Protein AF-A0A939FH30-F1 (afdb_monomer_lite)

Foldseek 3Di:
DVLVVVCVVVPHDDDPPDDSLVVVLVVPAPDDDEAEAEACQVPVVVVVVSVVSNCVSHPPHHYHYDYPDDD

Radius of gyration: 11.68 Å; chains: 1; bounding box: 27×28×25 Å

Sequence (71 aa):
LVARAVADAVGLREQALRPLVEILADFLTGKQLLLILDSCERLLTGTADLVASLTAAVPGLRLLATSRQPL

pLDDT: mean 93.39, std 4.06, range [77.06, 97.31]

Structure (mmCIF, N/CA/C/O backbone):
data_AF-A0A939FH30-F1
#
_entry.id   AF-A0A939FH30-F1
#
loop_
_atom_site.group_PDB
_atom_site.id
_atom_site.type_symbol
_atom_site.label_atom_id
_atom_site.label_alt_id
_atom_site.label_comp_id
_atom_site.label_asym_id
_atom_site.label_entity_id
_atom_site.label_seq_id
_atom_site.pdbx_PDB_ins_code
_atom_site.Cartn_x
_atom_site.Cartn_y
_atom_site.Cartn_z
_atom_site.occupancy
_atom_site.B_iso_or_equiv
_atom_site.auth_seq_id
_atom_site.auth_comp_id
_atom_site.auth_asym_id
_atom_site.auth_atom_id
_atom_site.pdbx_PDB_model_num
ATOM 1 N N . LEU A 1 1 ? 2.162 8.273 -8.778 1.00 81.69 1 LEU A N 1
ATOM 2 C CA . LEU A 1 1 ? 1.715 7.402 -9.896 1.00 81.69 1 LEU A CA 1
ATOM 3 C C . LEU A 1 1 ? 1.160 6.069 -9.400 1.00 81.69 1 LEU A C 1
ATOM 5 O O . LEU A 1 1 ? -0.023 5.846 -9.599 1.00 81.69 1 LEU A O 1
ATOM 9 N N . VAL A 1 2 ? 1.940 5.230 -8.703 1.00 91.25 2 VAL A N 1
ATOM 10 C CA . VAL A 1 2 ? 1.448 3.924 -8.200 1.00 91.25 2 VAL A CA 1
ATOM 11 C C . VAL A 1 2 ? 0.278 4.089 -7.223 1.00 91.25 2 VAL A C 1
ATOM 13 O O . VAL A 1 2 ? -0.777 3.506 -7.436 1.00 91.25 2 VAL A O 1
ATOM 16 N N . ALA A 1 3 ? 0.407 4.976 -6.227 1.00 93.62 3 ALA A N 1
ATOM 17 C CA . ALA A 1 3 ? -0.684 5.281 -5.292 1.00 93.62 3 ALA A CA 1
ATOM 18 C C . ALA A 1 3 ? -1.967 5.729 -6.014 1.00 93.62 3 ALA A C 1
ATOM 20 O O . ALA A 1 3 ? -3.069 5.359 -5.624 1.00 93.62 3 ALA A O 1
ATOM 21 N N . ARG A 1 4 ? -1.818 6.485 -7.109 1.00 93.69 4 ARG A N 1
ATOM 22 C CA . ARG A 1 4 ? -2.953 6.952 -7.903 1.00 93.69 4 ARG A CA 1
ATOM 23 C C . ARG A 1 4 ? -3.657 5.815 -8.626 1.00 93.69 4 ARG A C 1
ATOM 25 O O . ARG A 1 4 ? -4.871 5.716 -8.521 1.00 93.69 4 ARG A O 1
ATOM 32 N N . ALA A 1 5 ? -2.899 4.920 -9.253 1.00 93.19 5 ALA A N 1
AT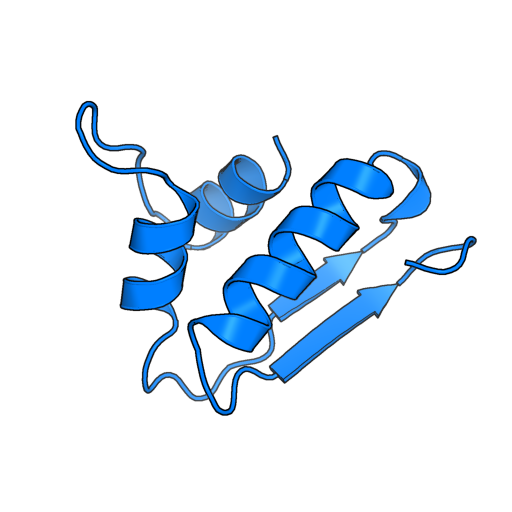OM 33 C CA . ALA A 1 5 ? -3.457 3.732 -9.889 1.00 93.19 5 ALA A CA 1
ATOM 34 C C . ALA A 1 5 ? -4.224 2.848 -8.889 1.00 93.19 5 ALA A C 1
ATOM 36 O O . ALA A 1 5 ? -5.316 2.380 -9.201 1.00 93.19 5 ALA A O 1
ATOM 37 N N . VAL A 1 6 ? -3.693 2.663 -7.673 1.00 94.81 6 VAL A N 1
ATOM 38 C CA . VAL A 1 6 ? -4.393 1.915 -6.616 1.00 94.81 6 VAL A CA 1
ATOM 39 C C . VAL A 1 6 ? -5.683 2.628 -6.213 1.00 94.81 6 VAL A C 1
ATOM 41 O O . VAL A 1 6 ? -6.726 1.986 -6.151 1.00 94.81 6 VAL A O 1
ATOM 44 N N . ALA A 1 7 ? -5.634 3.943 -5.981 1.00 95.06 7 ALA A N 1
ATOM 45 C CA . ALA A 1 7 ? -6.809 4.731 -5.615 1.00 95.06 7 ALA A CA 1
ATOM 46 C C . ALA A 1 7 ? -7.906 4.667 -6.683 1.00 95.06 7 ALA A C 1
ATOM 48 O O . ALA A 1 7 ? -9.057 4.395 -6.348 1.00 95.06 7 ALA A O 1
ATOM 49 N N . ASP A 1 8 ? -7.548 4.835 -7.955 1.00 94.00 8 ASP A N 1
ATOM 50 C CA . ASP A 1 8 ? -8.496 4.744 -9.063 1.00 94.00 8 ASP A CA 1
ATOM 51 C C . ASP A 1 8 ? -9.122 3.335 -9.137 1.00 94.00 8 ASP A C 1
ATOM 53 O O . ASP A 1 8 ? -10.336 3.213 -9.308 1.00 94.00 8 ASP A O 1
ATOM 57 N N . ALA A 1 9 ? -8.337 2.270 -8.916 1.00 93.56 9 ALA A N 1
ATOM 58 C CA . ALA A 1 9 ? -8.825 0.886 -8.907 1.00 93.56 9 ALA A CA 1
ATOM 59 C C . ALA A 1 9 ? -9.836 0.595 -7.783 1.00 93.56 9 ALA A C 1
ATOM 61 O O . ALA A 1 9 ? -10.708 -0.260 -7.947 1.00 93.56 9 ALA A O 1
ATOM 62 N N . VAL A 1 10 ? -9.747 1.308 -6.656 1.00 92.62 10 VAL A N 1
ATOM 63 C CA . VAL A 1 10 ? -10.706 1.203 -5.543 1.00 92.62 10 VAL A CA 1
ATOM 64 C C . VAL A 1 10 ? -11.751 2.328 -5.530 1.00 92.62 10 VAL A C 1
ATOM 66 O O . VAL A 1 10 ? -12.520 2.446 -4.577 1.00 92.62 10 VAL A O 1
ATOM 69 N N . GLY A 1 11 ? -11.810 3.150 -6.585 1.00 93.12 11 GLY A N 1
ATOM 70 C CA . GLY A 1 11 ? -12.800 4.220 -6.744 1.00 93.12 11 GLY A CA 1
ATOM 71 C C . GLY A 1 11 ? -12.586 5.438 -5.838 1.00 93.12 11 GLY A C 1
ATOM 72 O O . GLY A 1 11 ? -13.516 6.218 -5.624 1.00 93.12 11 GLY A O 1
ATOM 73 N N . LEU A 1 12 ? -11.381 5.618 -5.299 1.00 92.81 12 LEU A N 1
ATOM 74 C CA . LEU A 1 12 ? -11.014 6.770 -4.480 1.00 92.81 12 LEU A CA 1
ATOM 75 C C . LEU A 1 12 ? -10.517 7.921 -5.354 1.00 92.81 12 LEU A C 1
ATOM 77 O O . LEU A 1 12 ? -9.906 7.729 -6.402 1.00 92.81 12 LEU A O 1
ATOM 81 N N . ARG A 1 13 ? -10.762 9.148 -4.894 1.00 84.38 13 ARG A N 1
ATOM 82 C CA . ARG A 1 13 ? -10.292 10.373 -5.546 1.00 84.38 13 ARG A CA 1
ATOM 83 C C . ARG A 1 13 ? -9.303 11.089 -4.640 1.00 84.38 13 ARG A C 1
ATOM 85 O O . ARG A 1 13 ? -9.496 11.127 -3.426 1.00 84.38 13 ARG A O 1
ATOM 92 N N . GLU A 1 14 ? -8.280 11.685 -5.243 1.00 79.19 14 GLU A N 1
ATOM 93 C CA . GLU A 1 14 ? -7.394 12.612 -4.537 1.00 79.19 14 GLU A CA 1
ATOM 94 C C . GLU A 1 14 ? -8.192 13.782 -3.956 1.00 79.19 14 GLU A C 1
ATOM 96 O O . GLU A 1 14 ? -9.095 14.326 -4.595 1.00 79.19 14 GLU A O 1
ATOM 101 N N . GLN A 1 15 ? -7.835 14.164 -2.733 1.00 82.12 15 GLN A N 1
ATOM 102 C CA . GLN A 1 15 ? -8.393 15.314 -2.035 1.00 82.12 15 GLN A CA 1
ATOM 103 C C . GLN A 1 15 ? -7.283 16.354 -1.885 1.00 82.12 15 GLN A C 1
ATOM 105 O O . GLN A 1 15 ? -6.179 16.016 -1.468 1.00 82.12 15 GLN A O 1
ATOM 110 N N . ALA A 1 16 ? -7.570 17.621 -2.201 1.00 77.06 16 ALA A N 1
ATOM 111 C CA . ALA A 1 16 ? -6.556 18.677 -2.332 1.00 77.06 16 ALA A CA 1
ATOM 112 C C . ALA A 1 16 ? -5.689 18.920 -1.078 1.00 77.06 16 ALA A C 1
ATOM 114 O O . ALA A 1 16 ? -4.619 19.507 -1.184 1.00 77.06 16 ALA A O 1
ATOM 115 N N . LEU A 1 17 ? -6.146 18.482 0.099 1.00 86.62 17 LEU A N 1
ATOM 116 C CA . LEU A 1 17 ? -5.499 18.729 1.391 1.00 86.62 17 LEU A CA 1
ATOM 117 C C . LEU A 1 17 ? -5.000 17.457 2.087 1.00 86.62 17 LEU A C 1
ATOM 119 O O . LEU A 1 17 ? -4.512 17.547 3.210 1.00 86.62 17 LEU A O 1
ATOM 123 N N . ARG A 1 18 ? -5.131 16.277 1.465 1.00 89.44 18 ARG A N 1
ATOM 124 C CA . ARG A 1 18 ? -4.721 15.010 2.084 1.00 89.44 18 ARG A CA 1
ATOM 125 C C . ARG A 1 18 ? -3.831 14.187 1.158 1.00 89.44 18 ARG A C 1
ATOM 127 O O . ARG A 1 18 ? -4.224 13.939 0.015 1.00 89.44 18 ARG A O 1
ATOM 134 N N . PRO A 1 19 ? -2.666 13.715 1.637 1.00 91.44 19 PRO A N 1
ATOM 135 C CA . PRO A 1 19 ? -1.839 12.787 0.883 1.00 91.44 19 PRO A CA 1
ATOM 136 C C . PRO A 1 19 ? -2.629 11.536 0.493 1.00 91.44 19 PRO A C 1
ATOM 138 O O . PRO A 1 19 ? -3.307 10.922 1.316 1.00 91.44 19 PRO A O 1
ATOM 141 N N . LEU A 1 20 ? -2.511 11.118 -0.767 1.00 92.44 20 LEU A N 1
ATOM 142 C CA . LEU A 1 20 ? -3.277 9.984 -1.284 1.00 92.44 20 LEU A CA 1
ATOM 143 C C . LEU A 1 20 ? -2.989 8.671 -0.540 1.00 92.44 20 LEU A C 1
ATOM 145 O O . LEU A 1 20 ? -3.875 7.832 -0.405 1.00 92.44 20 LEU A O 1
ATOM 149 N N . VAL A 1 21 ? -1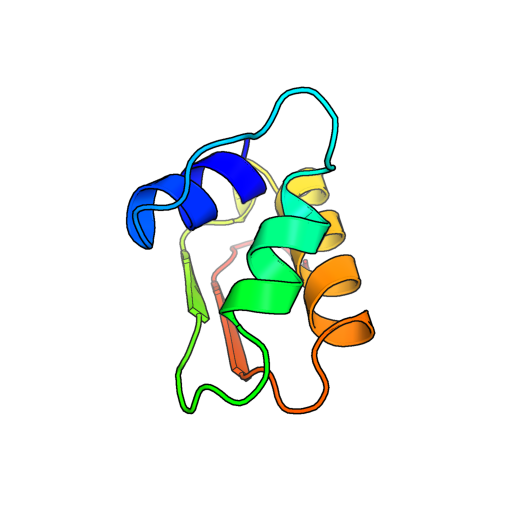.764 8.502 -0.035 1.00 94.00 21 VAL A N 1
ATOM 150 C CA . VAL A 1 21 ? -1.379 7.320 0.745 1.00 94.00 21 VAL A CA 1
ATOM 151 C C . VAL A 1 21 ? -2.150 7.215 2.063 1.00 94.00 21 VAL A C 1
ATOM 153 O O . VAL A 1 21 ? -2.508 6.112 2.459 1.00 94.00 21 VAL A O 1
ATOM 156 N N . GLU A 1 22 ? -2.484 8.341 2.699 1.00 95.00 22 GLU A N 1
ATOM 157 C CA . GLU A 1 22 ? -3.305 8.346 3.913 1.00 95.00 22 GLU A CA 1
ATOM 158 C C . GLU A 1 22 ? -4.756 7.985 3.596 1.00 95.00 22 GLU A C 1
ATOM 160 O O . GLU A 1 22 ? -5.362 7.182 4.294 1.00 95.00 22 GLU A O 1
ATOM 165 N N . ILE A 1 23 ? -5.300 8.525 2.499 1.00 95.56 23 ILE A N 1
ATOM 166 C CA . ILE A 1 23 ? -6.652 8.189 2.027 1.00 95.56 23 ILE A CA 1
ATOM 167 C C . ILE A 1 23 ? -6.754 6.685 1.729 1.00 95.56 23 ILE A C 1
ATOM 169 O O . ILE A 1 23 ? -7.746 6.041 2.071 1.00 95.56 23 ILE A O 1
ATOM 173 N N . LEU A 1 24 ? -5.719 6.115 1.105 1.00 96.19 24 LEU A N 1
ATOM 174 C CA . LEU A 1 24 ? -5.622 4.678 0.868 1.00 96.19 24 LEU A CA 1
ATOM 175 C C . LEU A 1 24 ? -5.533 3.891 2.175 1.00 96.19 24 LEU A C 1
ATOM 177 O O . LEU A 1 24 ? -6.247 2.905 2.324 1.00 96.19 24 LEU A O 1
ATOM 181 N N . ALA A 1 25 ? -4.690 4.309 3.119 1.00 96.56 25 ALA A N 1
ATOM 182 C CA . ALA A 1 25 ? -4.543 3.628 4.401 1.00 96.56 25 ALA A CA 1
ATOM 183 C C . ALA A 1 25 ? -5.868 3.593 5.182 1.00 96.56 25 ALA A C 1
ATOM 185 O O . ALA A 1 25 ? -6.286 2.524 5.634 1.00 96.56 25 ALA A O 1
ATOM 186 N N . ASP A 1 26 ? -6.578 4.722 5.250 1.00 96.06 26 ASP A N 1
ATOM 187 C CA . ASP A 1 26 ? -7.903 4.815 5.873 1.00 96.06 26 ASP A CA 1
ATOM 188 C C . ASP A 1 26 ? -8.894 3.857 5.207 1.00 96.06 26 ASP A C 1
ATOM 190 O O . ASP A 1 26 ? -9.619 3.125 5.880 1.00 96.06 26 ASP A O 1
ATOM 194 N N . PHE A 1 27 ? -8.905 3.823 3.871 1.00 95.69 27 PHE A N 1
ATOM 195 C CA . PHE A 1 27 ? -9.777 2.921 3.129 1.00 95.69 27 PHE A CA 1
ATOM 196 C C . PHE A 1 27 ? -9.441 1.450 3.388 1.00 95.69 27 PHE A C 1
ATOM 198 O O . PHE A 1 27 ? -10.347 0.635 3.519 1.00 95.69 27 PHE A O 1
ATOM 205 N N . LEU A 1 28 ? -8.164 1.081 3.436 1.00 96.12 28 LEU A N 1
ATOM 206 C CA . LEU A 1 28 ? -7.732 -0.310 3.589 1.00 96.12 28 LEU A CA 1
ATOM 207 C C . LEU A 1 28 ? -7.900 -0.829 5.026 1.00 96.12 28 LEU A C 1
ATOM 209 O O . LEU A 1 28 ? -8.040 -2.038 5.228 1.00 96.12 28 LEU A O 1
ATOM 213 N N . THR A 1 29 ? -7.915 0.063 6.015 1.00 96.56 29 THR A N 1
ATOM 214 C CA . THR A 1 29 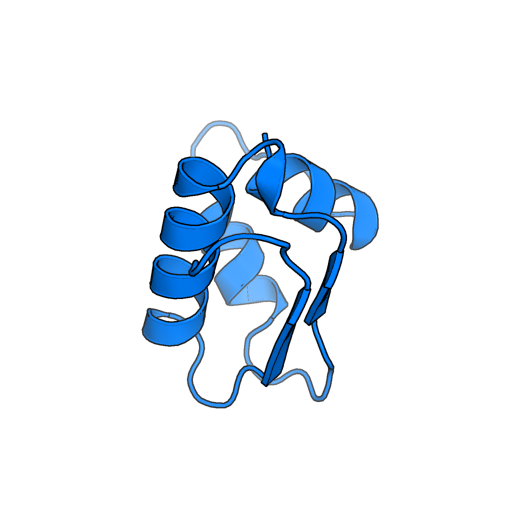? -7.994 -0.289 7.436 1.00 96.56 29 THR A CA 1
ATOM 215 C C . THR A 1 29 ? -9.246 -1.111 7.756 1.00 96.56 29 THR A C 1
ATOM 217 O O . THR A 1 29 ? -10.372 -0.755 7.411 1.00 96.56 29 THR A O 1
ATOM 220 N N . GLY A 1 30 ? -9.043 -2.257 8.416 1.00 94.31 30 GLY A N 1
ATOM 221 C CA . GLY A 1 30 ? -10.113 -3.174 8.820 1.00 94.31 30 GLY A CA 1
ATOM 222 C C . GLY A 1 30 ? -10.710 -4.026 7.691 1.00 94.31 30 GLY A C 1
ATOM 223 O O . GLY A 1 30 ? -11.557 -4.879 7.964 1.00 94.31 30 GLY A O 1
ATOM 224 N N . LYS A 1 31 ? -10.281 -3.857 6.432 1.00 94.62 31 LYS A N 1
ATOM 225 C CA . LYS A 1 31 ? -10.776 -4.668 5.310 1.00 94.62 31 LYS A CA 1
ATOM 226 C C . LYS A 1 31 ? -10.015 -5.986 5.188 1.00 94.62 31 LYS A C 1
ATOM 228 O O . LYS A 1 31 ? -8.791 -6.035 5.239 1.00 94.62 31 LYS A O 1
ATOM 233 N N . GLN A 1 32 ? -10.751 -7.063 4.931 1.00 94.19 32 GLN A N 1
ATOM 234 C CA . GLN A 1 32 ? -10.184 -8.372 4.608 1.00 94.19 32 GLN A CA 1
ATOM 235 C C . GLN A 1 32 ? -10.016 -8.504 3.091 1.00 94.19 32 GLN A C 1
ATOM 237 O O . GLN A 1 32 ? -10.885 -9.028 2.400 1.00 94.19 32 GLN A O 1
ATOM 242 N N . LEU A 1 33 ? -8.898 -8.002 2.565 1.00 93.81 33 LEU A N 1
ATOM 243 C CA . LEU A 1 33 ? -8.582 -8.029 1.132 1.00 93.81 33 LEU A CA 1
ATOM 244 C C . LEU A 1 33 ? -7.136 -8.475 0.873 1.00 93.81 33 LEU A C 1
ATOM 246 O O . LEU A 1 33 ? -6.385 -8.746 1.815 1.00 93.81 33 LEU A O 1
ATOM 250 N N . LEU A 1 34 ? -6.776 -8.604 -0.403 1.00 95.75 34 LEU A N 1
ATOM 251 C CA . LEU A 1 34 ? -5.406 -8.783 -0.881 1.00 95.75 34 LEU A CA 1
ATOM 252 C C . LEU A 1 34 ? -5.146 -7.730 -1.963 1.00 95.75 34 LEU A C 1
ATOM 254 O O . LEU A 1 34 ? -5.837 -7.726 -2.981 1.00 95.75 34 LEU A O 1
ATOM 258 N N . LEU A 1 35 ? -4.170 -6.849 -1.740 1.00 95.31 35 LEU A N 1
ATOM 259 C CA . LEU A 1 35 ? -3.721 -5.894 -2.752 1.00 95.31 35 LEU A CA 1
ATOM 260 C C . LEU A 1 35 ? -2.640 -6.549 -3.617 1.00 95.31 35 LEU A C 1
ATOM 262 O O . LEU A 1 35 ? -1.604 -6.961 -3.097 1.00 95.31 35 LEU A O 1
ATOM 266 N N . ILE A 1 36 ? -2.882 -6.643 -4.924 1.00 95.62 36 ILE A N 1
ATOM 267 C CA . ILE A 1 36 ? -1.927 -7.205 -5.886 1.00 95.62 36 ILE A CA 1
ATOM 268 C C . ILE A 1 36 ? -1.350 -6.067 -6.723 1.00 95.62 36 ILE A C 1
ATOM 270 O O . ILE A 1 36 ? -2.096 -5.324 -7.359 1.00 95.62 36 ILE A O 1
ATOM 274 N N . LEU A 1 37 ? -0.025 -5.943 -6.717 1.00 94.88 37 LEU A N 1
ATOM 275 C CA . LEU A 1 37 ? 0.734 -5.019 -7.551 1.00 94.88 37 LEU A CA 1
ATOM 276 C C . LEU A 1 37 ? 1.550 -5.849 -8.540 1.00 94.88 37 LEU A C 1
ATOM 278 O O . LEU A 1 37 ? 2.464 -6.565 -8.135 1.00 94.88 37 LEU A O 1
ATOM 282 N N . ASP A 1 38 ? 1.195 -5.786 -9.822 1.00 94.00 38 ASP A N 1
ATOM 283 C CA . ASP A 1 38 ? 1.854 -6.582 -10.858 1.00 94.00 38 ASP A CA 1
ATOM 284 C C . ASP A 1 38 ? 2.833 -5.766 -11.706 1.00 94.00 38 ASP A C 1
ATOM 286 O O . ASP A 1 38 ? 2.622 -4.579 -11.961 1.00 94.00 38 ASP A O 1
ATOM 290 N N . SER A 1 39 ? 3.899 -6.430 -12.160 1.00 91.31 39 SER A N 1
ATOM 291 C CA . SER A 1 39 ? 4.939 -5.879 -13.036 1.00 91.31 39 SER A CA 1
ATOM 292 C C . SER A 1 39 ? 5.606 -4.613 -12.473 1.00 91.31 39 SER A C 1
ATOM 294 O O . SER A 1 39 ? 5.780 -3.603 -13.170 1.00 91.31 39 SER A O 1
ATOM 296 N N . CYS A 1 40 ? 5.967 -4.651 -11.186 1.00 94.56 40 CYS A N 1
ATOM 297 C CA . CYS A 1 40 ? 6.451 -3.485 -10.443 1.00 94.56 40 CYS A CA 1
ATOM 298 C C . CYS A 1 40 ? 7.822 -2.967 -10.914 1.00 94.56 40 CYS A C 1
ATOM 300 O O . CYS A 1 40 ? 8.182 -1.836 -10.582 1.00 94.56 40 CYS A O 1
ATOM 302 N N . GLU A 1 41 ? 8.568 -3.719 -11.733 1.00 93.00 41 GLU A N 1
ATOM 303 C CA . GLU A 1 41 ? 9.887 -3.315 -12.243 1.00 93.00 41 GLU A CA 1
ATOM 304 C C . GLU A 1 41 ? 9.873 -1.979 -13.006 1.00 93.00 41 GLU A C 1
ATOM 306 O O . GLU A 1 41 ? 10.884 -1.285 -13.079 1.00 93.00 41 GLU A O 1
ATOM 311 N N . ARG A 1 42 ? 8.719 -1.573 -13.553 1.00 91.94 42 ARG A N 1
ATOM 312 C CA . ARG A 1 42 ? 8.577 -0.305 -14.287 1.00 91.94 42 ARG A CA 1
ATOM 313 C C . ARG A 1 42 ? 8.578 0.921 -13.379 1.00 91.94 42 ARG A C 1
ATOM 315 O O . ARG A 1 42 ? 8.840 2.022 -13.855 1.00 91.94 42 ARG A O 1
ATOM 322 N N . LEU A 1 43 ? 8.219 0.745 -12.110 1.00 94.00 43 LEU A N 1
ATOM 323 C CA 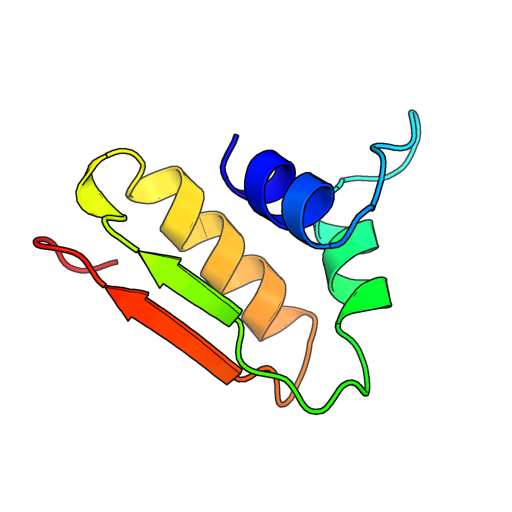. LEU A 1 43 ? 8.044 1.809 -11.122 1.00 94.00 43 LEU A CA 1
ATOM 324 C C . LEU A 1 43 ? 8.590 1.353 -9.762 1.00 94.00 43 LEU A C 1
ATOM 326 O O . LEU A 1 43 ? 7.926 1.541 -8.744 1.00 94.00 43 LEU A O 1
ATOM 330 N N . LEU A 1 44 ? 9.777 0.738 -9.750 1.00 94.06 44 LEU A N 1
ATOM 331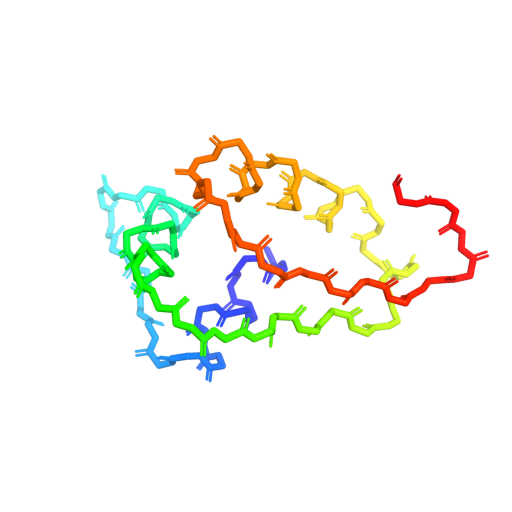 C CA . LEU A 1 44 ? 10.306 0.009 -8.593 1.00 94.06 44 LEU A CA 1
ATOM 332 C C . LEU A 1 44 ? 10.297 0.851 -7.309 1.00 94.06 44 LEU A C 1
ATOM 334 O O . LEU A 1 44 ? 9.581 0.517 -6.372 1.00 94.06 44 LEU A O 1
ATOM 338 N N . THR A 1 45 ? 10.980 2.000 -7.312 1.00 94.44 45 THR A N 1
ATOM 339 C CA . THR A 1 45 ? 11.054 2.905 -6.151 1.00 94.44 45 THR A CA 1
ATOM 340 C C . THR A 1 45 ? 9.674 3.381 -5.706 1.00 94.44 45 THR A C 1
ATOM 342 O O . THR A 1 45 ? 9.318 3.253 -4.543 1.00 94.44 45 THR A O 1
ATOM 345 N N . GLY A 1 46 ? 8.838 3.845 -6.640 1.00 94.06 46 GLY A N 1
ATOM 346 C CA . GLY A 1 46 ? 7.498 4.330 -6.297 1.00 94.06 46 GLY A CA 1
ATOM 347 C C . GLY A 1 46 ? 6.556 3.235 -5.784 1.00 94.06 46 GLY A C 1
ATOM 348 O O . GLY A 1 46 ? 5.604 3.536 -5.065 1.00 94.06 46 GLY A O 1
ATOM 349 N N . THR A 1 47 ? 6.800 1.978 -6.156 1.00 95.69 47 THR A N 1
ATOM 350 C CA . THR A 1 47 ? 6.068 0.823 -5.626 1.00 95.69 47 THR A CA 1
ATOM 351 C C . THR A 1 47 ? 6.588 0.467 -4.238 1.00 95.69 47 THR A C 1
ATOM 353 O O . THR A 1 47 ? 5.779 0.310 -3.328 1.00 95.69 47 THR A O 1
ATOM 356 N N . ALA A 1 48 ? 7.909 0.403 -4.055 1.00 95.88 48 ALA A N 1
ATOM 357 C CA . ALA A 1 48 ? 8.550 0.134 -2.771 1.00 95.88 48 ALA A CA 1
ATOM 358 C C . ALA A 1 48 ? 8.118 1.145 -1.699 1.00 95.88 48 ALA A C 1
ATOM 360 O O . ALA A 1 48 ? 7.646 0.746 -0.635 1.00 95.88 48 ALA A O 1
ATOM 361 N N . ASP A 1 49 ? 8.157 2.441 -2.021 1.00 96.00 49 ASP A N 1
ATOM 362 C CA . ASP A 1 49 ? 7.741 3.518 -1.118 1.00 96.00 49 ASP A CA 1
ATOM 363 C C . ASP A 1 49 ? 6.270 3.377 -0.701 1.00 96.00 49 ASP A C 1
ATOM 365 O O . ASP A 1 49 ? 5.916 3.560 0.469 1.00 96.00 49 ASP A O 1
ATOM 369 N N . LEU A 1 50 ? 5.394 3.016 -1.646 1.00 96.00 50 LEU A N 1
ATOM 370 C CA . LEU A 1 50 ? 3.975 2.804 -1.368 1.00 96.00 50 LEU A CA 1
ATOM 371 C C . LEU A 1 50 ? 3.755 1.575 -0.483 1.00 96.00 50 LEU A C 1
ATOM 373 O O . LEU A 1 50 ? 2.989 1.649 0.477 1.00 96.00 50 LEU A O 1
ATOM 377 N N . VAL A 1 51 ? 4.411 0.456 -0.797 1.00 96.00 51 VAL A N 1
ATOM 378 C CA . VAL A 1 51 ? 4.317 -0.785 -0.017 1.00 96.00 51 VAL A CA 1
ATOM 379 C C . VAL A 1 51 ? 4.792 -0.542 1.411 1.00 96.00 51 VAL A C 1
ATOM 381 O O . VAL A 1 51 ? 4.065 -0.876 2.347 1.00 96.00 51 VAL A O 1
ATOM 384 N N . ALA A 1 52 ? 5.952 0.093 1.590 1.00 96.25 52 ALA A N 1
ATOM 385 C CA . ALA A 1 52 ? 6.484 0.450 2.902 1.00 96.25 52 ALA A CA 1
ATOM 386 C C . ALA A 1 52 ? 5.512 1.347 3.684 1.00 96.25 52 ALA A C 1
ATOM 388 O O . ALA A 1 52 ? 5.187 1.060 4.835 1.00 96.25 52 ALA A O 1
ATOM 389 N N . SER A 1 53 ? 4.975 2.386 3.041 1.00 96.50 53 SER A N 1
ATOM 390 C CA . SER A 1 53 ? 4.036 3.309 3.688 1.00 96.50 53 SER A CA 1
ATOM 391 C C . SER A 1 53 ? 2.732 2.621 4.109 1.00 96.50 53 SER A C 1
ATOM 393 O O . SER A 1 53 ? 2.270 2.802 5.234 1.00 96.50 53 SER A O 1
ATOM 395 N N . LEU A 1 54 ? 2.135 1.804 3.234 1.00 96.50 54 LEU A N 1
ATOM 396 C CA . LEU A 1 54 ? 0.861 1.138 3.522 1.00 96.50 54 LEU A CA 1
ATOM 397 C C . LEU A 1 54 ? 1.006 0.022 4.559 1.00 96.50 54 LEU A C 1
ATOM 399 O O . LEU A 1 54 ? 0.134 -0.127 5.410 1.00 96.50 54 LEU A O 1
ATOM 403 N N . THR A 1 55 ? 2.093 -0.749 4.512 1.00 95.38 55 THR A N 1
ATOM 404 C CA . THR A 1 55 ? 2.347 -1.811 5.502 1.00 95.38 55 THR A CA 1
ATOM 405 C C . THR A 1 55 ? 2.647 -1.250 6.888 1.00 95.38 55 THR A C 1
ATOM 407 O O . THR A 1 55 ? 2.222 -1.842 7.877 1.00 95.38 55 THR A O 1
ATOM 410 N N . ALA A 1 56 ? 3.303 -0.089 6.972 1.00 96.44 56 ALA A N 1
ATOM 411 C CA . ALA A 1 56 ? 3.486 0.620 8.234 1.00 96.44 56 ALA A CA 1
ATOM 412 C C . ALA A 1 56 ? 2.166 1.201 8.777 1.00 96.44 56 ALA A C 1
ATOM 414 O O . ALA A 1 56 ? 1.918 1.140 9.979 1.00 96.44 56 ALA A O 1
ATOM 415 N N . ALA A 1 57 ? 1.316 1.756 7.904 1.00 96.56 57 ALA A N 1
ATOM 416 C CA . ALA A 1 57 ? 0.081 2.433 8.306 1.00 96.56 57 ALA A CA 1
ATOM 417 C C . ALA A 1 57 ? -1.104 1.487 8.573 1.00 96.56 57 ALA A C 1
ATOM 419 O O . ALA A 1 57 ? -1.995 1.836 9.345 1.00 96.56 57 ALA A O 1
ATOM 420 N N . VAL A 1 58 ? -1.138 0.306 7.946 1.00 97.31 58 VAL A N 1
ATOM 421 C CA . VAL A 1 58 ? -2.283 -0.617 7.996 1.00 97.31 58 VAL A CA 1
ATOM 422 C C . VAL A 1 58 ? -1.845 -1.994 8.511 1.00 97.31 58 VAL A C 1
ATOM 424 O O . VAL A 1 58 ? -1.556 -2.899 7.719 1.00 97.31 58 VAL A O 1
ATOM 427 N N . PRO A 1 59 ? -1.816 -2.196 9.842 1.00 93.62 59 PRO A N 1
ATOM 428 C CA . PRO A 1 59 ? -1.527 -3.498 10.429 1.00 93.62 59 PRO A CA 1
ATOM 429 C C . PRO A 1 59 ? -2.480 -4.578 9.901 1.00 93.62 59 PRO A C 1
ATOM 431 O O . PRO A 1 59 ? -3.700 -4.417 9.915 1.00 93.62 59 PRO A O 1
ATOM 434 N N . GLY A 1 60 ? -1.921 -5.697 9.437 1.00 93.19 60 GLY A N 1
ATOM 435 C CA . GLY A 1 60 ? -2.693 -6.811 8.876 1.00 93.19 60 GLY A CA 1
ATOM 436 C C . GLY A 1 60 ? -3.036 -6.679 7.388 1.00 93.19 60 GLY A C 1
ATOM 437 O O . GLY A 1 60 ? -3.694 -7.570 6.845 1.00 93.19 60 GLY A O 1
ATOM 438 N N . LEU A 1 61 ? -2.575 -5.624 6.705 1.00 96.12 61 LEU A N 1
ATOM 439 C CA . LEU A 1 61 ? -2.667 -5.533 5.250 1.00 96.12 61 LEU A CA 1
ATOM 440 C C . LEU A 1 61 ? -1.926 -6.705 4.591 1.00 96.12 61 LEU A C 1
ATOM 442 O O . LEU A 1 61 ? -0.757 -6.963 4.872 1.00 96.12 61 LEU A O 1
ATOM 446 N N . ARG A 1 62 ? -2.602 -7.391 3.665 1.00 96.19 62 ARG A N 1
ATOM 447 C CA . ARG A 1 62 ? -1.991 -8.418 2.814 1.00 96.19 62 ARG A CA 1
ATOM 448 C C . ARG A 1 62 ? -1.676 -7.826 1.450 1.00 96.19 62 ARG A C 1
ATOM 450 O O . ARG A 1 62 ? -2.565 -7.270 0.799 1.00 96.19 62 ARG A O 1
ATOM 457 N N . LEU A 1 63 ? -0.431 -7.989 1.016 1.00 95.00 63 LEU A N 1
ATOM 458 C CA . LEU A 1 63 ? 0.071 -7.464 -0.246 1.00 95.00 63 LEU A CA 1
ATOM 459 C C . LEU A 1 63 ? 0.861 -8.537 -0.996 1.00 95.00 63 LEU A C 1
ATOM 461 O O . LEU A 1 63 ? 1.639 -9.272 -0.393 1.00 95.00 63 LEU A O 1
ATOM 465 N N . LEU A 1 64 ? 0.666 -8.605 -2.310 1.00 96.19 64 LEU A N 1
ATOM 466 C CA . LEU A 1 64 ? 1.491 -9.385 -3.224 1.00 96.19 64 LEU A CA 1
ATOM 467 C C . LEU A 1 64 ? 2.038 -8.445 -4.296 1.00 96.19 64 LEU A C 1
ATOM 469 O O . LEU A 1 64 ? 1.266 -7.881 -5.066 1.00 96.19 64 LEU A O 1
ATOM 473 N N . ALA A 1 65 ? 3.358 -8.293 -4.340 1.00 95.44 65 ALA A N 1
ATOM 474 C CA . ALA A 1 65 ? 4.041 -7.576 -5.406 1.00 95.44 65 ALA A CA 1
ATOM 475 C C . ALA A 1 65 ? 4.798 -8.574 -6.285 1.00 95.44 65 ALA A C 1
ATOM 477 O O . ALA A 1 65 ? 5.607 -9.353 -5.779 1.00 95.44 65 ALA A O 1
ATOM 478 N N . THR A 1 66 ? 4.551 -8.550 -7.590 1.00 94.69 66 THR A N 1
ATOM 479 C CA . THR A 1 66 ? 5.329 -9.305 -8.579 1.00 94.69 66 THR A CA 1
ATOM 480 C C . THR A 1 66 ? 6.254 -8.350 -9.325 1.00 94.69 66 THR A C 1
ATOM 482 O O . THR A 1 66 ? 5.857 -7.272 -9.775 1.00 94.69 66 THR A O 1
ATOM 485 N N . SER A 1 67 ? 7.529 -8.726 -9.401 1.00 95.69 67 SER A N 1
ATOM 486 C CA . SER A 1 67 ? 8.592 -7.918 -9.997 1.00 95.69 67 SER A CA 1
ATOM 487 C C . SER A 1 67 ? 9.736 -8.812 -10.462 1.00 95.69 67 SER A C 1
ATOM 489 O O . SER A 1 67 ? 9.992 -9.866 -9.875 1.00 95.69 67 SER A O 1
ATOM 491 N N . ARG A 1 68 ? 10.461 -8.374 -11.494 1.00 96.06 68 ARG A N 1
ATOM 492 C CA . ARG A 1 68 ? 11.721 -9.007 -11.938 1.00 96.06 68 ARG A CA 1
ATOM 493 C C . ARG A 1 68 ? 12.942 -8.572 -11.125 1.00 96.06 68 ARG A C 1
ATOM 495 O O . ARG A 1 68 ? 14.014 -9.150 -11.277 1.00 96.06 68 ARG A O 1
ATOM 502 N N . GLN A 1 69 ? 12.791 -7.539 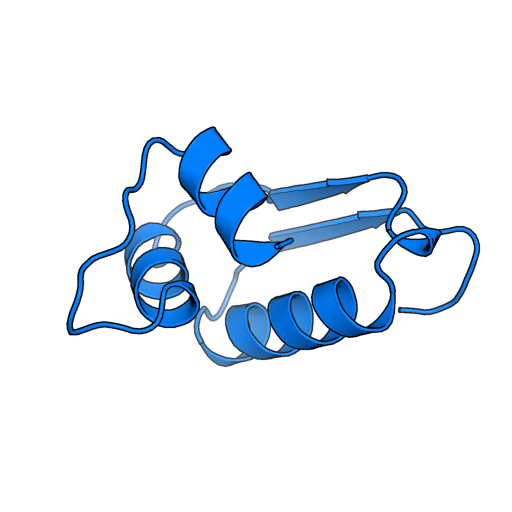-10.303 1.00 93.31 69 GLN A N 1
ATOM 503 C CA . GLN A 1 69 ? 13.826 -6.997 -9.428 1.00 93.31 69 GLN A CA 1
ATOM 504 C C . GLN A 1 69 ? 13.305 -6.948 -7.985 1.00 93.31 69 GLN A C 1
ATOM 506 O O . GLN A 1 69 ? 12.097 -6.773 -7.801 1.00 93.31 69 GLN A O 1
ATOM 511 N N . PRO A 1 70 ? 14.174 -7.089 -6.968 1.00 90.44 70 PRO A N 1
ATOM 512 C CA . PRO A 1 70 ? 13.774 -6.919 -5.574 1.00 90.44 70 PRO A CA 1
ATOM 513 C C . PRO A 1 70 ? 13.106 -5.562 -5.357 1.00 90.44 70 PRO A C 1
ATOM 515 O O . PRO A 1 70 ? 13.603 -4.558 -5.871 1.00 90.44 70 PRO A O 1
ATOM 518 N N . LEU A 1 71 ? 11.983 -5.573 -4.636 1.00 86.62 71 LEU A N 1
ATOM 519 C CA . LEU A 1 71 ? 11.250 -4.371 -4.246 1.00 86.62 71 LEU A CA 1
ATOM 520 C C . LEU A 1 71 ? 11.916 -3.701 -3.041 1.00 86.62 71 LEU A C 1
ATOM 522 O O . LEU A 1 71 ? 12.287 -4.447 -2.107 1.00 86.62 71 LEU A O 1
#

Secondary structure (DSSP, 8-state):
-HHHHHHHHTT---BTTB-HHHHHHHHHTT----EEE--GGGGHHHHHHHHHHHHHHSTT--EEE--SS--

Organism: NCBI:txid163361

=== Feature glossary ===
A reading guide for the features in this record.

Start from the sequence.

  · Sequence gives the chain of amino acids in standard one-letter code (A=alanine, C=cysteine, …, Y=tyrosine), read N→C. It is the only feature that is directly encoded by the gene; all structural features are derived from the folded form of this sequence.

Fold it, and you get atomic coordinates and the backbone conformation that goes with them.

  · Structure coordinates are given as an mmCIF _atom_site loop: one row per atom with element, residue name, chain id, sequence number, and x/y/z position in Å. Only the four main-chain atoms per residue are included here; side chains are omitted to keep the record compact.

  · Backbone dihedral angles. Every residue except chain termini has a φ (preceding-C → N → Cα → C) and a ψ (N → Cα → C → next-N). They are reported in degrees following the IUPAC sign convention. Secondary structure is essentially a statement about which (φ, ψ) basin each residue occupies.

  · Eight-state secondary structure (DSSP): H is the canonical α-helix, G the tighter 3₁₀-helix, I the wider π-helix; E/B are β-structure, T and S are turns and bends, and '-' is everything else. DSSP derives these from the pattern of main-chain N–H···O=C hydrogen bonds, not from the sequence.

  · SS3 is a coarse helix/strand/coil call (letters a/b/c) made by the P-SEA algorithm from inter-Cα distances and dihedrals. It is less detailed than DSSP but needs only Cα positions.

Summarize the fold with a handful of shape descriptors and a per-residue structural alphabet.

  · Radius of gyration (Rg) is the root-mean-square distance of Cα atoms from their centroid — a single number for overall size and compactness. A globular domain of N residues has Rg ≈ 2.2·N^0.38 Å; an extended or disordered chain has a much larger Rg. The Cα contact count is the number of residue pairs whose Cα atoms are within 8 Å and are more than four positions apart in sequence — a standard proxy for tertiary packing density. The bounding box is the smallest axis-aligned box enclosing all Cα atoms.

  · 3Di is Foldseek's structural alphabet. Each residue is assigned one of twenty discrete states based on how its Cα sits relative to its spatial (not sequential) neighbors. Aligning 3Di strings finds structural homologs roughly as well as full 3D superposition, but orders of magnitude faster.

  · Solvent-accessible surface area (SASA) is the area in Å² traced out by the centre of a 1.4 Å probe sphere (a water molecule) rolled over the protein's van der Waals surface (Shrake–Rupley / Lee–Richards construction). Buried residues have near-zero SASA; fully exposed residues can exceed 200 Å². The total SASA scales roughly with the number of surface residues.

Ask how reliable the model is.

  · For AlphaFold models, the B-factor field carries pLDDT — the model's own estimate of local accuracy on a 0–100 scale. Regions with pLDDT<50 should be treated as essentially unmodeled; they often correspond to intrinsically disordered segments.

  · For experimental (PDB) structures, the B-factor (temperature factor) quantifies the positional spread of each atom in the crystal — a combination of thermal vibration and static disorder — in units of Å². High B-factors mark flexible loops or poorly resolved regions; low B-factors mark the rigid, well-ordered core.

  · Predicted Aligned Error (PAE) is an AlphaFold confidence matrix: entry (i, j) is the expected error in the position of residue j, in ångströms, when the prediction is superimposed on the true structure at residue i. Low PAE within a block of residues means that block is internally rigid and well-predicted; high PAE between two blocks means their relative placement is uncertain even if each block individually is confident.

Place it in context: what it resembles, what it is annotated as, and how it looks.

  · Structural nearest neighbors (via Foldseek easy-search vs the PDB). Reported per hit: target PDB id, E-value, and alignment TM-score. A TM-score above ~0.5 is the conventional threshold for 'same fold'.

  · Functional annotations link the protein to curated databases. InterPro entries identify conserved domains and families by matching the sequence against member-database signatures (Pfam, PROSITE, CDD, …). Gene Ontology (GO) terms describe molecular function, biological process, and cellular component in a controlled vocabulary. CATH places the structure in a hierarchical fold classification (Class/Architecture/Topology/Homologous-superfamily). The organism is the source species.

  · The contact map is a binary N×N matrix image: pixel (i, j) is dark where Cα_i and Cα_j are within 8 Å and |i−j|>4. Because the |i−j|>4 filter removes local helical contacts, off-diagonal stripes parallel to the main diagonal indicate parallel β-sheets; stripes perpendicular to it indicate antiparallel β-sheets. The Ramachandran plot scatters every residue's (φ, ψ) pair against the sterically allowed regions. The PAE heatmap renders the predicted-aligned-error matrix.

  · Six rendered views show the 3D structure from the faces of a cube — i.e. along ±x, ±y, ±z. Rendering representation is drawn randomly per protein from cartoon (secondary-structure ribbons), sticks (backbone bonds), or molecular surface; coloring is either N→C rainbow (blue at the N-terminus through red at the C-terminus) or one color per chain.